Protein AF-A0A151S9X9-F1 (afdb_monomer)

pLDDT: mean 92.14, std 5.33, range [70.56, 98.0]

Radius of gyration: 16.58 Å; Cα contacts (8 Å, |Δi|>4): 19; chains: 1; bounding box: 42×30×32 Å

Organism: Cajanus cajan (NCBI:txid3821)

Mean predicted aligned error: 5.09 Å

Secondary structure (DSSP, 8-state):
--SSHHHHHHHTSS-------GGG-TTHHHHS---HHHHHHHHHHTT---TTS--

Nearest PDB structures (foldseek):
  2pmv-assembly3_C  TM=3.432E-01  e=9.640E+00  Homo sapiens

Foldseek 3Di:
DPPCVVVVCCVVVVDDDDDDPPLGPLCCLVVHDDDPVSNVSSCVVVVPDDPPDDD

Sequence (55 aa):
MDCHFIRDKIQDGSVTTKYVPSVEQLADVFTKPLGKEAFSTMKRKLGVLDIHSPT

Solvent-accessibl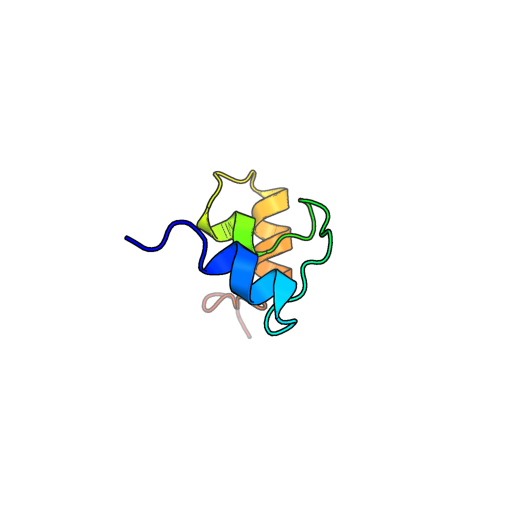e surface area (backbone atoms only — not comparable to full-atom values): 3757 Å² total; per-residue (Å²): 133,80,90,47,59,72,58,51,32,42,73,74,58,80,40,83,91,75,93,66,59,77,96,69,39,62,69,45,74,81,75,49,96,65,56,71,69,62,42,52,52,42,41,55,74,71,64,65,78,68,90,82,58,86,129

Structure (mmCIF, N/CA/C/O backbone):
data_AF-A0A151S9X9-F1
#
_entry.id   AF-A0A151S9X9-F1
#
loop_
_atom_site.group_PDB
_atom_site.id
_atom_site.type_symbol
_atom_site.label_atom_id
_atom_site.label_alt_id
_atom_site.label_comp_id
_atom_site.label_asym_id
_atom_site.la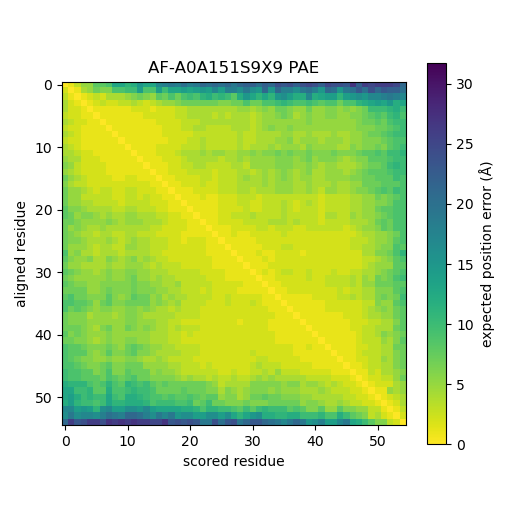bel_entity_id
_atom_site.label_seq_id
_atom_site.pdbx_PDB_ins_code
_atom_site.Cartn_x
_atom_site.Cartn_y
_atom_site.Cartn_z
_atom_site.occupancy
_atom_site.B_iso_or_equiv
_atom_site.auth_seq_id
_atom_site.auth_comp_id
_atom_site.auth_asym_id
_atom_site.auth_atom_id
_atom_site.pdbx_PDB_model_num
ATOM 1 N N . MET A 1 1 ? -27.103 6.675 -3.653 1.00 75.62 1 MET A N 1
ATOM 2 C CA . MET A 1 1 ? -25.713 6.257 -3.382 1.00 75.62 1 MET A CA 1
ATOM 3 C C . MET A 1 1 ? -25.502 6.353 -1.893 1.00 75.62 1 MET A C 1
ATOM 5 O O . MET A 1 1 ? -25.850 7.382 -1.329 1.00 75.62 1 MET A O 1
ATOM 9 N N . ASP A 1 2 ? -24.991 5.296 -1.278 1.00 84.19 2 ASP A N 1
ATOM 10 C CA . ASP A 1 2 ? -24.620 5.329 0.131 1.00 84.19 2 ASP A CA 1
ATOM 11 C C . ASP A 1 2 ? -23.219 5.945 0.253 1.00 84.19 2 ASP A C 1
ATOM 13 O O . ASP A 1 2 ? -22.226 5.346 -0.158 1.00 84.19 2 ASP A O 1
ATOM 17 N N . CYS A 1 3 ? -23.147 7.185 0.735 1.00 87.50 3 CYS A N 1
ATOM 18 C CA . CYS A 1 3 ? -21.887 7.904 0.921 1.00 87.50 3 CYS A CA 1
ATOM 19 C C . CYS A 1 3 ? -21.181 7.546 2.240 1.00 87.50 3 CYS A C 1
ATOM 21 O O . CYS A 1 3 ? -20.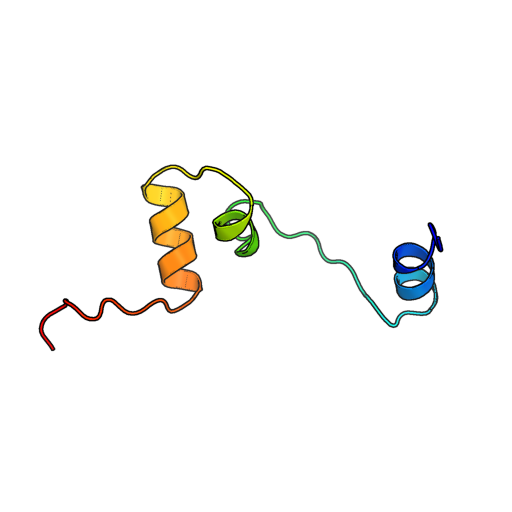074 8.033 2.488 1.00 87.50 3 CYS A O 1
ATOM 23 N N . HIS A 1 4 ? -21.795 6.710 3.082 1.00 94.56 4 HIS A N 1
ATOM 24 C CA . HIS A 1 4 ? -21.307 6.378 4.418 1.00 94.56 4 HIS A CA 1
ATOM 25 C C . HIS A 1 4 ? -20.930 4.910 4.593 1.00 94.56 4 HIS A C 1
ATOM 27 O O . HIS A 1 4 ? -20.235 4.613 5.556 1.00 94.56 4 HIS A O 1
ATOM 33 N N . PHE A 1 5 ? -21.219 4.039 3.624 1.00 95.19 5 PHE A N 1
ATOM 34 C CA . PHE A 1 5 ? -20.877 2.611 3.652 1.00 95.19 5 PHE A CA 1
ATOM 35 C C . PHE A 1 5 ? -19.511 2.274 4.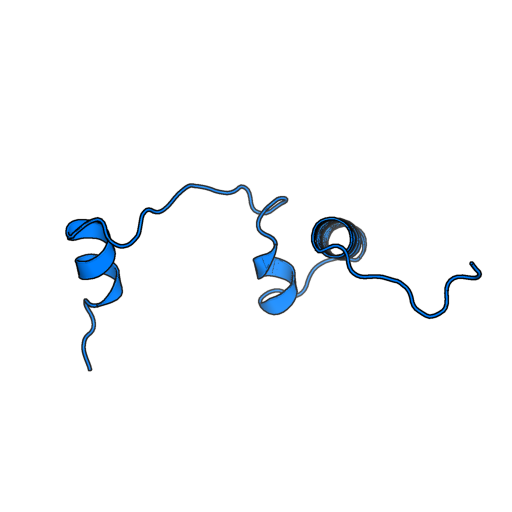291 1.00 95.19 5 PHE A C 1
ATOM 37 O O . PHE A 1 5 ? -19.434 1.448 5.196 1.00 95.19 5 PHE A O 1
ATOM 44 N N . ILE A 1 6 ? -18.419 2.932 3.871 1.00 95.19 6 ILE A N 1
ATOM 45 C CA . ILE A 1 6 ? -17.079 2.678 4.438 1.00 95.19 6 ILE A CA 1
ATOM 46 C C . ILE A 1 6 ? -16.965 3.152 5.894 1.00 95.19 6 ILE A C 1
ATOM 48 O O . ILE A 1 6 ? -16.355 2.468 6.710 1.00 95.19 6 ILE A O 1
ATOM 52 N N . ARG A 1 7 ? -17.548 4.307 6.237 1.00 96.00 7 ARG A N 1
ATOM 53 C CA . ARG A 1 7 ? -17.570 4.822 7.615 1.00 96.00 7 ARG A CA 1
ATOM 54 C C . ARG A 1 7 ? -18.358 3.885 8.526 1.00 96.00 7 ARG A C 1
ATOM 56 O O . ARG A 1 7 ? -17.866 3.570 9.604 1.00 96.00 7 ARG A O 1
ATOM 63 N N . ASP A 1 8 ? -19.513 3.414 8.076 1.00 96.62 8 ASP A N 1
ATOM 64 C CA . ASP A 1 8 ? -20.381 2.531 8.854 1.00 96.62 8 ASP A CA 1
ATOM 65 C C . ASP A 1 8 ? -19.691 1.188 9.109 1.00 96.62 8 ASP A C 1
ATOM 67 O O . ASP A 1 8 ? -19.699 0.701 10.235 1.00 96.62 8 ASP A O 1
ATOM 71 N N . LYS A 1 9 ? -18.973 0.650 8.112 1.00 97.31 9 LYS A N 1
ATOM 72 C CA . LYS A 1 9 ? -18.145 -0.560 8.260 1.00 97.31 9 LYS A CA 1
ATOM 73 C C . LYS A 1 9 ? -16.962 -0.392 9.213 1.00 97.31 9 LYS A C 1
ATOM 75 O O . LYS A 1 9 ? -16.501 -1.367 9.799 1.00 97.31 9 LYS A O 1
ATOM 80 N N . ILE A 1 10 ? -16.438 0.825 9.348 1.00 97.50 10 ILE A N 1
ATOM 81 C CA . ILE A 1 10 ? -15.404 1.131 10.343 1.00 97.50 10 ILE A CA 1
ATOM 82 C C . ILE A 1 10 ? -16.029 1.231 11.741 1.00 97.50 10 ILE A C 1
ATOM 84 O O . ILE A 1 10 ? -15.466 0.710 12.699 1.00 97.50 10 ILE A O 1
ATOM 88 N N . GLN A 1 11 ? -17.193 1.878 11.867 1.00 97.06 11 GLN A N 1
ATOM 89 C CA . GLN A 1 11 ? -17.894 2.058 13.144 1.00 97.06 11 GLN A CA 1
ATOM 90 C C . GLN A 1 11 ? -18.471 0.752 13.699 1.00 97.06 11 GLN A C 1
ATOM 92 O O . GLN A 1 11 ? -18.403 0.527 14.905 1.00 97.06 11 GLN A O 1
ATOM 97 N N . ASP A 1 12 ? -19.006 -0.111 12.833 1.00 97.25 12 ASP A N 1
ATOM 98 C CA . ASP A 1 12 ? -19.537 -1.428 13.202 1.00 97.25 12 ASP A CA 1
ATOM 99 C C . ASP A 1 12 ? -18.425 -2.468 13.469 1.00 97.25 12 ASP A C 1
ATOM 101 O O . ASP A 1 12 ? -18.703 -3.571 13.936 1.00 97.25 12 ASP A O 1
ATOM 105 N N . GLY A 1 13 ? -17.161 -2.109 13.205 1.00 97.00 13 GLY A N 1
ATOM 106 C CA . GLY A 1 13 ? -15.986 -2.946 13.441 1.00 97.00 13 GLY A CA 1
ATOM 107 C C . GLY A 1 13 ? -15.710 -4.001 12.364 1.00 97.00 13 GLY A C 1
ATOM 108 O O . GLY A 1 13 ? -14.712 -4.714 12.469 1.00 97.00 13 GLY A O 1
ATOM 109 N N . SER A 1 14 ? -16.524 -4.091 11.307 1.00 98.00 14 SER A N 1
ATOM 110 C CA . SER A 1 14 ? -16.295 -5.006 10.175 1.00 98.00 14 SER A CA 1
ATOM 111 C C . SER A 1 14 ? -14.993 -4.697 9.429 1.00 98.00 14 SER A C 1
ATOM 113 O O . SER A 1 14 ? -14.407 -5.581 8.805 1.00 98.00 14 SER A O 1
ATOM 115 N N . VAL A 1 15 ? -14.543 -3.439 9.462 1.00 97.31 15 VAL A N 1
ATOM 116 C CA . VAL A 1 15 ? -13.294 -2.967 8.861 1.00 97.31 15 VAL A CA 1
ATOM 117 C C . VAL A 1 15 ? -12.475 -2.229 9.912 1.00 97.31 15 VAL A C 1
ATOM 119 O O . VAL A 1 15 ? -12.956 -1.323 10.579 1.00 97.31 15 VAL A O 1
ATOM 122 N N . THR A 1 16 ? -11.192 -2.566 10.018 1.00 96.75 16 THR A N 1
ATOM 123 C CA . THR A 1 16 ? -10.231 -1.816 10.836 1.00 96.75 16 THR A CA 1
ATOM 124 C C . THR A 1 16 ? -9.135 -1.250 9.947 1.00 96.75 16 THR A C 1
ATOM 126 O O . THR A 1 16 ? -8.524 -1.972 9.160 1.00 96.75 16 THR A O 1
ATOM 129 N N . THR A 1 17 ? -8.846 0.039 10.091 1.00 95.12 17 THR A N 1
ATOM 130 C CA . THR A 1 17 ? -7.755 0.704 9.373 1.00 95.12 17 THR A CA 1
ATOM 131 C C . THR A 1 17 ? -6.468 0.668 10.188 1.00 95.12 17 THR A C 1
ATOM 133 O O . THR A 1 17 ? -6.487 0.932 11.390 1.00 95.12 17 THR A O 1
ATOM 136 N N . LYS A 1 18 ? -5.334 0.412 9.533 1.00 95.88 18 LYS A N 1
ATOM 137 C CA . LYS A 1 18 ? -3.999 0.576 10.120 1.00 95.88 18 LYS A CA 1
ATOM 138 C C . LYS A 1 18 ? -3.156 1.449 9.207 1.00 95.88 18 LYS A C 1
ATOM 140 O O . LYS A 1 18 ? -3.254 1.340 7.988 1.00 95.88 18 LYS A O 1
ATOM 145 N N . TYR A 1 19 ? -2.341 2.309 9.806 1.00 95.81 19 TYR A N 1
ATOM 146 C CA . TYR A 1 19 ? -1.381 3.099 9.049 1.00 95.81 19 TYR A CA 1
ATOM 147 C C . TYR A 1 19 ? -0.319 2.186 8.430 1.00 95.81 19 TYR A C 1
ATOM 149 O O . TYR A 1 19 ? 0.217 1.305 9.104 1.00 95.81 19 TYR A O 1
ATOM 157 N N . VAL A 1 20 ? -0.011 2.429 7.157 1.00 94.44 20 VAL A N 1
ATOM 158 C CA . VAL A 1 20 ? 1.065 1.766 6.419 1.00 94.44 20 VAL A CA 1
ATOM 159 C C . VAL A 1 20 ? 1.916 2.861 5.770 1.00 94.44 20 VAL A C 1
ATOM 161 O O . VAL A 1 20 ? 1.371 3.680 5.026 1.00 94.44 20 VAL A O 1
ATOM 164 N N . PRO A 1 21 ? 3.236 2.917 6.029 1.00 93.69 21 PRO A 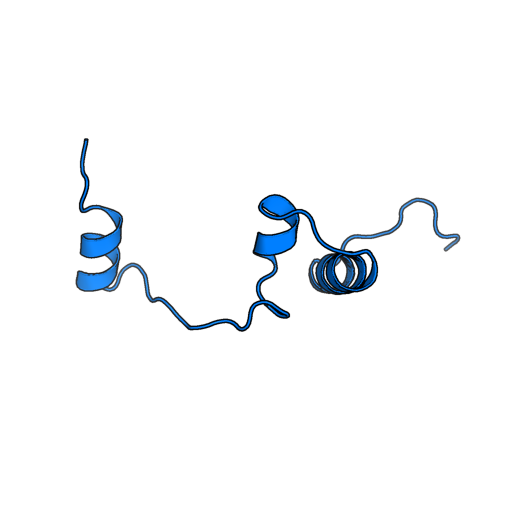N 1
ATOM 165 C CA . PRO A 1 21 ? 4.122 3.840 5.328 1.00 93.69 21 PRO A CA 1
ATOM 166 C C . PRO A 1 21 ? 4.057 3.622 3.811 1.00 93.69 2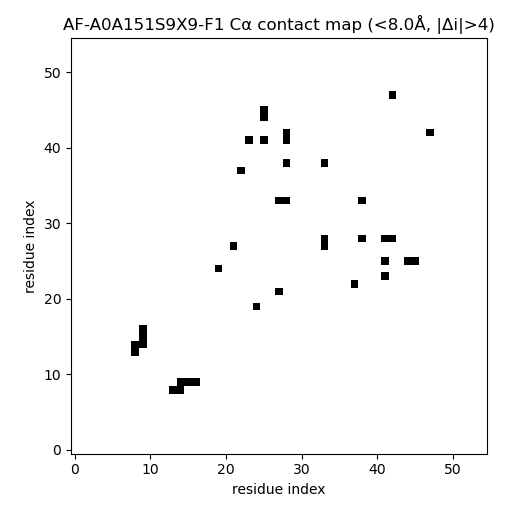1 PRO A C 1
ATOM 168 O O . PRO A 1 21 ? 3.963 2.487 3.353 1.00 93.69 21 PRO A O 1
ATOM 171 N N . SER A 1 22 ? 4.180 4.681 3.002 1.00 87.50 22 SER A N 1
ATOM 172 C CA . SER A 1 22 ? 4.055 4.561 1.533 1.00 87.50 22 SER A CA 1
ATOM 173 C C . SER A 1 22 ? 5.054 3.569 0.917 1.00 87.50 22 SER A C 1
ATOM 175 O O . SER A 1 22 ? 4.713 2.855 -0.018 1.00 8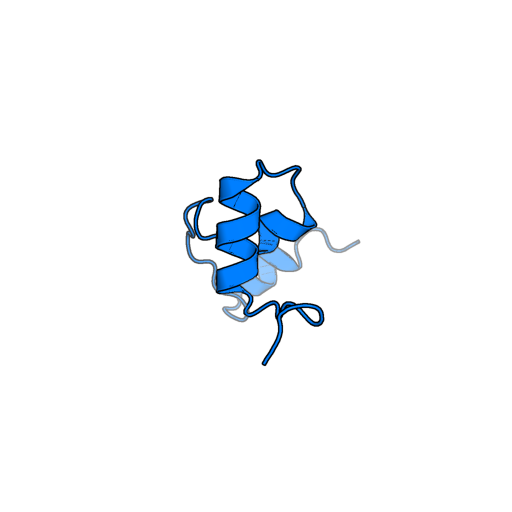7.50 22 SER A O 1
ATOM 177 N N . VAL A 1 23 ? 6.253 3.432 1.494 1.00 88.44 23 VAL A N 1
ATOM 178 C CA . VAL A 1 23 ? 7.268 2.446 1.063 1.00 88.44 23 VAL A CA 1
ATOM 179 C C . VAL A 1 23 ? 6.865 0.981 1.320 1.00 88.44 23 VAL A C 1
ATOM 181 O O . VAL A 1 23 ? 7.512 0.042 0.847 1.00 88.44 23 VAL A O 1
ATOM 184 N N . GLU A 1 24 ? 5.791 0.765 2.072 1.00 92.12 24 GLU A N 1
ATOM 185 C CA . GLU A 1 24 ? 5.224 -0.543 2.404 1.00 92.12 24 GLU A CA 1
ATOM 186 C C . GLU A 1 24 ? 3.806 -0.735 1.854 1.00 92.12 24 GLU A C 1
ATOM 188 O O . GLU A 1 24 ? 3.278 -1.846 1.891 1.00 92.12 24 GLU A O 1
ATOM 193 N N . GLN A 1 25 ? 3.202 0.311 1.288 1.00 94.88 25 GLN A N 1
ATOM 194 C CA . GLN A 1 25 ? 1.850 0.272 0.748 1.00 94.88 25 GLN A CA 1
ATOM 195 C C . GLN A 1 25 ? 1.837 -0.376 -0.643 1.00 94.88 25 GLN A C 1
ATOM 197 O O . GLN A 1 25 ? 1.879 0.304 -1.662 1.00 94.88 25 GLN A O 1
ATOM 202 N N . LEU A 1 26 ? 1.740 -1.709 -0.697 1.00 94.12 26 LEU A N 1
ATOM 203 C CA . LEU A 1 26 ? 1.793 -2.483 -1.951 1.00 94.12 26 LEU A CA 1
ATOM 204 C C . LEU A 1 26 ? 0.765 -2.050 -3.007 1.00 94.12 26 LEU A C 1
ATOM 206 O O . LEU A 1 26 ? 1.035 -2.170 -4.198 1.00 94.12 26 LEU A O 1
ATOM 210 N N . ALA A 1 27 ? -0.383 -1.511 -2.588 1.00 93.81 27 ALA A N 1
ATOM 211 C CA . ALA A 1 27 ? -1.410 -0.991 -3.492 1.00 93.81 27 ALA A CA 1
ATOM 212 C C . ALA A 1 27 ? -0.927 0.187 -4.364 1.00 93.81 27 ALA A C 1
ATOM 214 O O . ALA A 1 27 ? -1.506 0.449 -5.422 1.00 93.81 27 ALA A O 1
ATOM 215 N N . ASP A 1 28 ? 0.151 0.873 -3.965 1.00 94.38 28 ASP A N 1
ATOM 216 C CA . ASP A 1 28 ? 0.752 1.955 -4.748 1.00 94.38 28 ASP A CA 1
ATOM 217 C C . ASP A 1 28 ? 1.226 1.470 -6.127 1.00 94.38 28 ASP A C 1
ATOM 219 O O . ASP A 1 28 ? 1.201 2.247 -7.078 1.00 94.38 28 ASP A O 1
ATOM 223 N N . VAL A 1 29 ? 1.561 0.179 -6.278 1.00 93.94 29 VAL A N 1
ATOM 224 C CA . VAL A 1 29 ? 1.966 -0.407 -7.568 1.00 93.94 29 VAL A CA 1
ATOM 225 C C . VAL A 1 29 ? 0.877 -0.303 -8.643 1.00 93.94 29 VAL A C 1
ATOM 227 O O . VAL A 1 29 ? 1.192 -0.237 -9.827 1.00 93.94 29 VAL A O 1
ATOM 230 N N . PHE A 1 30 ? -0.397 -0.298 -8.236 1.00 93.69 30 PHE A N 1
ATOM 231 C CA . PHE A 1 30 ? -1.549 -0.294 -9.143 1.00 93.69 30 PHE A CA 1
ATOM 232 C C . PHE A 1 30 ? -2.161 1.096 -9.329 1.00 93.69 30 PHE A C 1
ATOM 234 O O . PHE A 1 30 ? -2.988 1.288 -10.215 1.00 93.69 30 PHE A O 1
ATOM 241 N N . THR A 1 31 ? -1.801 2.054 -8.475 1.00 95.12 31 THR A N 1
ATOM 242 C CA . THR A 1 31 ? -2.511 3.337 -8.358 1.00 95.12 31 THR A CA 1
ATOM 243 C C . THR A 1 31 ? -1.621 4.550 -8.600 1.00 95.12 31 THR A C 1
ATOM 245 O O . THR A 1 31 ? -2.142 5.643 -8.820 1.00 95.12 31 THR A O 1
ATOM 248 N N . LYS A 1 32 ? -0.291 4.386 -8.581 1.00 93.69 32 LYS A N 1
ATOM 249 C CA . LYS A 1 32 ? 0.668 5.485 -8.720 1.00 93.69 32 LYS A CA 1
ATOM 250 C C . LYS A 1 32 ? 1.730 5.187 -9.781 1.00 93.69 32 LYS A C 1
ATOM 252 O O . LYS A 1 32 ? 2.166 4.044 -9.915 1.00 93.69 32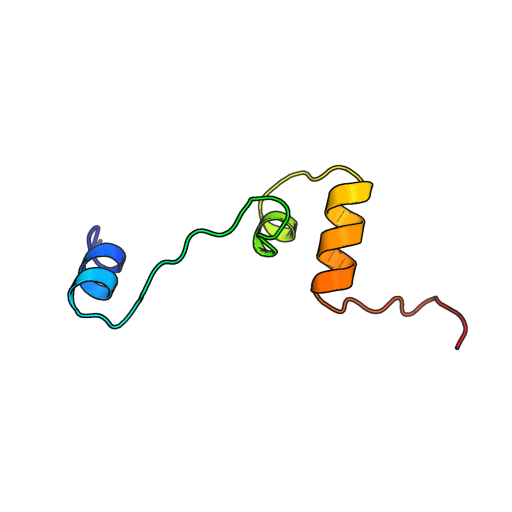 LYS A O 1
ATOM 257 N N . PRO A 1 33 ? 2.233 6.217 -10.483 1.00 92.75 33 PRO A N 1
ATOM 258 C CA . PRO A 1 33 ? 3.464 6.096 -11.250 1.00 92.75 33 PRO A CA 1
ATOM 259 C C . PRO A 1 33 ? 4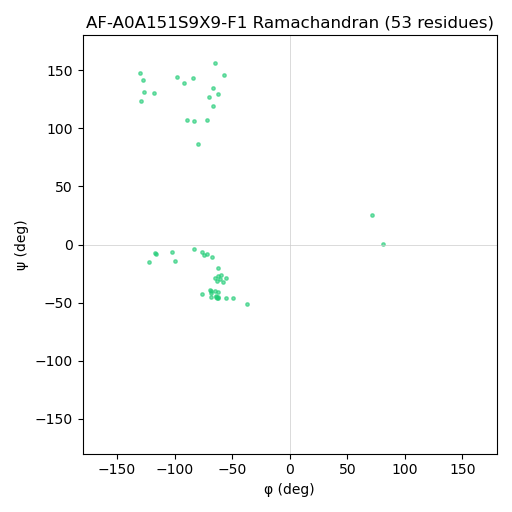.657 6.029 -10.283 1.00 92.75 33 PRO A C 1
ATOM 261 O O . PRO A 1 33 ? 5.020 7.021 -9.652 1.00 92.75 33 PRO A O 1
ATOM 264 N N . LEU A 1 34 ? 5.256 4.847 -10.140 1.00 93.88 34 LEU A N 1
ATOM 265 C CA . LEU A 1 34 ? 6.396 4.618 -9.251 1.00 93.88 34 LEU A CA 1
ATOM 266 C C . LEU A 1 34 ? 7.725 4.668 -10.008 1.00 93.88 34 LEU A C 1
ATOM 268 O O . LEU A 1 34 ? 7.844 4.173 -11.127 1.00 93.88 34 LEU A O 1
ATOM 272 N N . GLY A 1 35 ? 8.759 5.204 -9.354 1.00 94.88 35 GLY A N 1
ATOM 273 C CA . GLY A 1 35 ? 10.135 5.074 -9.831 1.00 94.88 35 GLY A CA 1
ATOM 274 C C . GLY A 1 35 ? 10.612 3.617 -9.805 1.00 94.88 35 GLY A C 1
ATOM 275 O O . GLY A 1 35 ? 10.118 2.805 -9.018 1.00 94.88 35 GLY A O 1
ATOM 276 N N . LYS A 1 36 ? 11.611 3.292 -10.636 1.00 94.50 36 LYS A N 1
ATOM 277 C CA . LYS A 1 36 ? 12.125 1.923 -10.839 1.00 94.50 36 LYS A CA 1
ATOM 278 C C . LYS A 1 36 ? 12.428 1.177 -9.533 1.00 94.50 36 LYS A C 1
ATOM 280 O O . LYS A 1 36 ? 12.016 0.028 -9.388 1.00 94.50 36 LYS A O 1
ATOM 285 N N . GLU A 1 37 ? 13.102 1.821 -8.584 1.00 93.50 37 GLU A N 1
ATOM 286 C CA . GLU A 1 37 ? 13.508 1.196 -7.315 1.00 93.50 37 GLU A CA 1
ATOM 287 C C . GLU A 1 37 ? 12.310 0.881 -6.407 1.00 93.50 37 GLU A C 1
ATOM 289 O O . GLU A 1 37 ? 12.189 -0.228 -5.875 1.00 93.50 37 GLU A O 1
ATOM 294 N N . ALA A 1 38 ? 11.379 1.832 -6.277 1.00 93.19 38 ALA A N 1
ATOM 295 C CA . ALA A 1 38 ? 10.157 1.658 -5.494 1.00 93.19 38 ALA A CA 1
ATOM 296 C C . ALA A 1 38 ? 9.269 0.563 -6.102 1.00 93.19 38 ALA A C 1
ATOM 298 O O . ALA A 1 38 ? 8.813 -0.336 -5.394 1.00 93.19 38 ALA A O 1
ATOM 299 N N . PHE A 1 39 ? 9.104 0.584 -7.427 1.00 93.19 39 PHE A N 1
ATOM 300 C CA . PHE A 1 39 ? 8.354 -0.427 -8.163 1.00 93.19 39 PHE A CA 1
ATOM 301 C C . PHE A 1 39 ? 8.977 -1.821 -8.024 1.00 93.19 39 PHE A C 1
ATOM 303 O O . PHE A 1 39 ? 8.274 -2.779 -7.713 1.00 93.19 39 PHE A O 1
ATOM 310 N N . SER A 1 40 ? 10.300 -1.943 -8.179 1.00 92.06 40 SER A N 1
ATOM 311 C CA . SER A 1 40 ? 11.017 -3.220 -8.035 1.00 92.06 40 SER A CA 1
ATOM 312 C C . SER A 1 40 ? 10.891 -3.784 -6.619 1.00 92.06 40 SER A C 1
ATOM 314 O O . SER A 1 40 ? 10.646 -4.978 -6.441 1.00 92.06 40 SER A O 1
ATOM 316 N N . THR A 1 41 ? 10.975 -2.919 -5.605 1.00 92.88 41 THR A N 1
ATOM 317 C CA . THR A 1 41 ? 10.790 -3.307 -4.201 1.00 92.88 41 THR A CA 1
ATOM 318 C C . THR A 1 41 ? 9.373 -3.822 -3.938 1.00 92.88 41 THR A C 1
ATOM 320 O O . THR A 1 41 ? 9.218 -4.880 -3.325 1.00 92.88 41 THR A O 1
ATOM 323 N N . MET A 1 42 ? 8.340 -3.124 -4.423 1.00 93.38 42 MET A N 1
ATOM 324 C CA . MET A 1 42 ? 6.943 -3.549 -4.256 1.00 93.38 42 MET A CA 1
ATOM 325 C C . MET A 1 42 ? 6.626 -4.820 -5.047 1.00 93.38 42 MET A C 1
ATOM 327 O O . MET A 1 42 ? 6.008 -5.728 -4.496 1.00 93.38 42 MET A O 1
ATOM 331 N N . LYS A 1 43 ? 7.112 -4.945 -6.291 1.00 91.69 43 LYS A N 1
ATOM 332 C CA . LYS A 1 43 ? 6.986 -6.176 -7.090 1.00 91.69 43 LYS A CA 1
ATOM 333 C C . LYS A 1 43 ? 7.561 -7.389 -6.369 1.00 91.69 43 LYS A C 1
ATOM 335 O O . LYS A 1 43 ? 6.912 -8.429 -6.318 1.00 91.69 43 LYS A O 1
ATOM 340 N N . ARG A 1 44 ? 8.755 -7.247 -5.784 1.00 90.88 44 ARG A N 1
ATOM 341 C CA . ARG A 1 44 ? 9.383 -8.314 -4.997 1.00 90.88 44 ARG A CA 1
ATOM 342 C C . ARG A 1 44 ? 8.543 -8.673 -3.772 1.00 90.88 44 ARG A C 1
ATOM 344 O O . ARG A 1 44 ? 8.328 -9.851 -3.522 1.00 90.88 44 ARG A O 1
ATOM 351 N N . LYS A 1 45 ? 8.039 -7.679 -3.030 1.00 91.81 45 LYS A N 1
ATOM 352 C CA . LYS A 1 45 ? 7.158 -7.913 -1.869 1.00 91.81 45 LYS A CA 1
ATOM 353 C C . LYS A 1 45 ? 5.835 -8.594 -2.249 1.00 91.81 45 LYS A C 1
ATOM 355 O O . LYS A 1 45 ? 5.311 -9.358 -1.450 1.00 91.81 45 LYS A O 1
ATOM 360 N N . LEU A 1 46 ? 5.317 -8.344 -3.452 1.00 92.81 46 LEU A N 1
ATOM 361 C CA . LEU A 1 46 ? 4.129 -9.013 -3.992 1.00 92.81 46 LEU A CA 1
ATOM 362 C C . LEU A 1 46 ? 4.386 -10.460 -4.443 1.00 92.81 46 LEU A C 1
ATOM 364 O O . LEU A 1 46 ? 3.432 -11.155 -4.776 1.00 92.81 46 LEU A O 1
ATOM 368 N N . GLY A 1 47 ? 5.643 -10.913 -4.477 1.00 91.75 47 GLY A N 1
ATOM 369 C CA . GLY A 1 47 ? 5.989 -12.252 -4.956 1.00 91.75 47 GLY A CA 1
ATOM 370 C C . GLY A 1 47 ? 5.837 -12.412 -6.469 1.00 91.75 47 GLY A C 1
ATOM 371 O O . GLY A 1 47 ? 5.613 -13.520 -6.947 1.00 91.75 47 GLY A O 1
ATOM 372 N N . VAL A 1 48 ? 5.937 -11.319 -7.235 1.00 91.00 48 VAL A N 1
ATOM 373 C CA . VAL A 1 48 ? 5.879 -11.393 -8.699 1.00 91.00 48 VAL A CA 1
ATOM 374 C C . VAL A 1 48 ? 7.106 -12.142 -9.211 1.00 91.00 48 VAL A C 1
ATOM 376 O O . VAL A 1 48 ? 8.235 -11.694 -9.011 1.00 91.00 48 VAL A O 1
ATOM 379 N N . LEU A 1 49 ? 6.868 -13.261 -9.890 1.00 87.12 49 LEU A N 1
ATOM 380 C CA . LEU A 1 49 ? 7.910 -14.087 -10.487 1.00 87.12 49 LEU A CA 1
ATOM 381 C C . LEU A 1 49 ? 8.302 -13.556 -11.866 1.00 87.12 49 LEU A C 1
ATOM 383 O O . LEU A 1 49 ? 7.455 -13.093 -12.634 1.00 87.12 49 LEU A O 1
ATOM 387 N N . ASP A 1 50 ? 9.592 -13.642 -12.176 1.00 85.38 50 ASP A N 1
ATOM 388 C CA . ASP A 1 50 ? 10.087 -13.425 -13.528 1.00 85.38 50 ASP A CA 1
ATOM 389 C C . ASP A 1 50 ? 10.075 -14.751 -14.294 1.00 85.38 50 ASP A C 1
ATOM 391 O O . ASP A 1 50 ? 10.892 -15.633 -14.046 1.00 85.38 50 ASP A O 1
ATOM 395 N N . ILE A 1 51 ? 9.138 -14.881 -15.231 1.00 89.81 51 ILE A N 1
ATOM 396 C CA . ILE A 1 51 ? 8.981 -16.079 -16.069 1.00 89.81 51 ILE A CA 1
ATOM 397 C C . ILE A 1 51 ? 10.089 -16.232 -17.121 1.00 89.81 51 ILE A C 1
ATOM 399 O O . ILE A 1 51 ? 10.148 -17.254 -17.800 1.00 89.81 51 ILE A O 1
ATOM 403 N N . HIS A 1 52 ? 10.942 -15.218 -17.283 1.00 87.56 52 HIS A N 1
ATOM 404 C CA . HIS A 1 52 ? 12.073 -15.234 -18.208 1.00 87.56 52 HIS A CA 1
ATOM 405 C C . HIS A 1 52 ? 13.411 -15.476 -17.503 1.00 87.56 52 HIS A C 1
ATOM 407 O O . HIS A 1 52 ? 14.430 -15.630 -18.176 1.00 87.56 52 HIS A O 1
ATOM 413 N N . SER A 1 53 ? 13.424 -15.518 -16.167 1.00 83.44 53 SER A N 1
ATOM 414 C CA . SER A 1 53 ? 14.629 -15.846 -15.414 1.00 83.44 53 SER A CA 1
ATOM 415 C C . SER A 1 53 ? 14.976 -17.332 -15.605 1.00 83.44 53 SER A C 1
ATOM 417 O O . SER A 1 53 ? 14.107 -18.184 -15.400 1.00 83.44 53 SER A O 1
ATOM 419 N N . PRO A 1 54 ? 16.216 -17.672 -16.008 1.00 79.88 54 PRO A N 1
ATOM 420 C CA . PRO A 1 54 ? 16.641 -19.064 -16.107 1.00 79.88 54 PRO A CA 1
ATOM 421 C C . PRO A 1 54 ? 16.581 -19.719 -14.721 1.00 79.88 54 PRO A C 1
ATOM 423 O O . PRO A 1 54 ? 17.070 -19.147 -13.746 1.00 79.88 54 PRO A O 1
ATOM 426 N N . THR A 1 55 ? 15.925 -20.880 -14.649 1.00 70.56 55 THR A N 1
ATOM 427 C CA . THR A 1 55 ? 15.807 -21.704 -13.432 1.00 70.56 55 THR A CA 1
ATOM 428 C C . THR A 1 55 ? 17.068 -22.523 -13.204 1.00 70.56 55 THR A C 1
ATOM 430 O O . THR A 1 55 ? 17.632 -23.007 -14.212 1.00 70.56 55 THR A O 1
#